Protein AF-A0AAX2KF64-F1 (afdb_monomer_lite)

Radius of gyration: 18.52 Å; chains: 1; bounding box: 39×56×34 Å

Foldseek 3Di:
DPPPPPPPPDDVVVVVVVCPVLQDPPDPDDDPDDDPQLVVQVVCVVVVRGQAPDHSRNDDPVQLVQLADPHDHPTPTPDHDHDPDDDDPVPVVCCCVVVPPDD

Secondary structure (DSSP, 8-state):
--SHHHHTTS-HHHHHHHHHHH-----SS--S---HHHHHHHHHHHTT--SBSS-GGG--HHHHHHTBTTS--SS-BSSPBP---PPPHHHHHHHTTTTT---

Organism: Escherichia coli (NCBI:txid562)

Sequence (103 aa):
MLTESVLRGFSPKCVSGLAKAQLSSVGEGDKKSWFCSEFVTDAFAKAGHPLTLAQSGWISPADLMHMRIGDVSAFKPETQLQYVGHLKPGIYIKAGRFVGLTQ

Structure (mmCIF, N/CA/C/O backbone):
data_AF-A0AAX2KF64-F1
#
_entry.id   AF-A0AAX2KF64-F1
#
loop_
_atom_site.group_PDB
_atom_site.id
_atom_site.type_symbol
_atom_site.label_atom_id
_atom_site.label_alt_id
_atom_site.label_comp_id
_atom_site.label_asym_id
_atom_site.label_entity_id
_atom_site.label_seq_id
_atom_site.pdbx_PDB_ins_code
_atom_site.Cartn_x
_atom_site.Cartn_y
_atom_site.Cartn_z
_atom_site.occupancy
_atom_site.B_iso_or_equiv
_atom_site.auth_seq_id
_atom_site.auth_comp_id
_atom_site.auth_asym_id
_atom_site.auth_atom_id
_atom_site.pdbx_PDB_model_num
ATOM 1 N N . MET A 1 1 ? 18.850 -28.003 -5.450 1.00 37.47 1 MET A N 1
ATOM 2 C CA . MET A 1 1 ? 19.014 -28.621 -6.786 1.00 37.47 1 MET A CA 1
ATOM 3 C C . MET A 1 1 ? 17.843 -28.373 -7.755 1.00 37.47 1 MET A C 1
ATOM 5 O O . MET A 1 1 ? 17.955 -28.783 -8.897 1.00 37.47 1 MET A O 1
ATOM 9 N N . LEU A 1 2 ? 16.751 -27.684 -7.366 1.00 41.62 2 LEU A N 1
ATOM 10 C CA . LEU A 1 2 ? 15.616 -27.373 -8.268 1.00 41.62 2 LEU A CA 1
ATOM 11 C C . LEU A 1 2 ? 15.577 -25.913 -8.772 1.00 41.62 2 LEU A C 1
ATOM 13 O O . LEU A 1 2 ? 14.785 -25.592 -9.650 1.00 41.62 2 LEU A O 1
ATOM 17 N N . THR A 1 3 ? 16.439 -25.029 -8.262 1.00 50.97 3 THR A N 1
ATOM 18 C CA . THR A 1 3 ? 16.490 -23.608 -8.660 1.00 50.97 3 THR A CA 1
ATOM 19 C C . THR A 1 3 ? 17.388 -23.335 -9.872 1.00 50.97 3 THR A C 1
ATOM 21 O O . THR A 1 3 ? 17.244 -22.301 -10.516 1.00 50.97 3 THR A O 1
ATOM 24 N N . GLU A 1 4 ? 18.288 -24.256 -10.234 1.00 47.50 4 GLU A N 1
ATOM 25 C CA . GLU A 1 4 ? 19.241 -24.052 -11.338 1.00 47.50 4 GLU A CA 1
ATOM 26 C C . GLU A 1 4 ? 18.711 -24.442 -12.723 1.00 47.50 4 GLU A C 1
ATOM 28 O O . GLU A 1 4 ? 19.215 -23.940 -13.728 1.00 47.50 4 GLU A O 1
ATOM 33 N N . SER A 1 5 ? 17.703 -25.313 -12.806 1.00 48.06 5 SER A N 1
ATOM 34 C CA . SER A 1 5 ? 17.227 -25.851 -14.091 1.00 48.06 5 SER A CA 1
ATOM 35 C C . SER A 1 5 ? 16.247 -24.919 -14.810 1.00 48.06 5 SER A C 1
ATOM 37 O O . SER A 1 5 ? 16.154 -24.959 -16.032 1.00 48.06 5 SER A O 1
ATOM 39 N N . VAL A 1 6 ? 15.535 -24.057 -14.075 1.00 54.22 6 VAL A N 1
ATOM 40 C CA . VAL A 1 6 ? 14.518 -23.152 -14.646 1.00 54.22 6 VAL A CA 1
ATOM 41 C C . VAL A 1 6 ? 15.148 -21.884 -15.240 1.00 54.22 6 VAL A C 1
ATOM 43 O O . VAL A 1 6 ? 14.656 -21.356 -16.234 1.00 54.22 6 VAL A O 1
ATOM 46 N N . LEU A 1 7 ? 16.274 -21.409 -14.693 1.00 53.59 7 LEU A N 1
ATOM 47 C CA . LEU A 1 7 ? 16.883 -20.139 -15.112 1.00 53.59 7 LEU A CA 1
ATOM 48 C C . LEU A 1 7 ? 17.782 -20.230 -16.359 1.00 53.59 7 LEU A C 1
ATOM 50 O O . LEU A 1 7 ? 18.047 -19.205 -16.980 1.00 53.59 7 LEU A O 1
ATOM 54 N N . ARG A 1 8 ? 18.259 -21.421 -16.750 1.00 55.88 8 ARG A N 1
ATOM 55 C CA . ARG A 1 8 ? 19.239 -21.583 -17.849 1.00 55.88 8 ARG A CA 1
ATOM 56 C C . ARG A 1 8 ? 18.658 -21.399 -19.260 1.00 55.88 8 ARG A C 1
ATOM 58 O O . ARG A 1 8 ? 19.427 -21.258 -20.204 1.00 55.88 8 ARG A O 1
ATOM 65 N N . GLY A 1 9 ? 17.330 -21.390 -19.411 1.00 57.75 9 GLY A N 1
ATOM 66 C CA . GLY A 1 9 ? 16.645 -21.208 -20.700 1.00 57.75 9 GLY A CA 1
ATOM 67 C C . GLY A 1 9 ? 16.199 -19.773 -21.004 1.00 57.75 9 GLY A C 1
ATOM 68 O O . GLY A 1 9 ? 15.785 -19.488 -22.125 1.00 57.75 9 GLY A O 1
ATOM 69 N N . PHE A 1 10 ? 16.275 -18.860 -20.031 1.00 62.09 10 PHE A N 1
ATOM 70 C CA . PHE A 1 10 ? 15.844 -17.475 -20.213 1.00 62.09 10 PHE A CA 1
ATOM 71 C C . PHE A 1 10 ? 17.036 -16.558 -20.475 1.00 62.09 10 PHE A C 1
ATOM 73 O O . PHE A 1 10 ? 18.042 -16.599 -19.771 1.00 62.09 10 PHE A O 1
ATOM 80 N N . SER A 1 11 ? 16.905 -15.685 -21.480 1.00 75.25 11 SER A N 1
ATOM 81 C CA . SER A 1 11 ? 17.911 -14.657 -21.751 1.00 75.25 11 SER A CA 1
ATOM 82 C C . SER A 1 11 ? 18.163 -13.837 -20.479 1.00 75.25 11 SER A C 1
ATOM 84 O O . SER A 1 11 ? 17.196 -13.385 -19.855 1.00 75.25 11 SER A O 1
ATOM 86 N N . PRO A 1 12 ? 19.426 -13.569 -20.100 1.00 70.62 12 PRO A N 1
ATOM 87 C CA . PRO A 1 12 ? 19.741 -12.775 -18.912 1.00 70.62 12 PRO A CA 1
ATOM 88 C C . PRO A 1 12 ? 19.100 -11.378 -18.952 1.00 70.62 12 PRO A C 1
ATOM 90 O O . PRO A 1 12 ? 18.820 -10.797 -17.907 1.00 70.62 12 PRO A O 1
ATOM 93 N N . LYS A 1 13 ? 18.771 -10.862 -20.148 1.00 65.81 13 LYS A N 1
ATOM 94 C CA . LYS A 1 13 ? 17.992 -9.626 -20.321 1.00 65.81 13 LYS A CA 1
ATOM 95 C C . LYS A 1 13 ? 16.537 -9.759 -19.852 1.00 65.81 13 LYS A C 1
ATOM 97 O O . LYS A 1 13 ? 16.014 -8.821 -19.264 1.00 65.81 13 LYS A O 1
ATOM 102 N N . CYS A 1 14 ? 15.893 -10.905 -20.071 1.00 73.62 14 CYS A N 1
ATOM 103 C CA . CYS A 1 14 ? 14.529 -11.178 -19.607 1.00 73.62 14 CYS A CA 1
ATOM 104 C C . CYS A 1 14 ? 14.490 -11.366 -18.090 1.00 73.62 14 CYS A C 1
ATOM 106 O O . CYS A 1 14 ? 13.620 -10.806 -17.433 1.00 73.62 14 CYS A O 1
ATOM 108 N N . VAL A 1 15 ? 15.465 -12.091 -17.532 1.00 74.81 15 VAL A N 1
ATOM 109 C CA . VAL A 1 15 ? 15.589 -12.266 -16.077 1.00 74.81 15 VAL A CA 1
ATOM 110 C C . VAL A 1 15 ? 15.874 -10.924 -15.403 1.00 74.81 15 VAL A C 1
ATOM 112 O O . VAL A 1 15 ? 15.227 -10.585 -14.420 1.00 74.81 15 VAL A O 1
ATOM 115 N N . SER A 1 16 ? 16.773 -10.112 -15.967 1.00 66.25 16 SER A N 1
ATOM 116 C CA . SER A 1 16 ? 17.053 -8.761 -15.468 1.00 66.25 16 SER A CA 1
ATOM 117 C C . SER A 1 16 ? 15.854 -7.818 -15.620 1.00 66.25 16 SER A C 1
ATOM 119 O O . SER A 1 16 ? 15.588 -7.028 -14.719 1.00 66.25 16 SER A O 1
ATOM 121 N N . GLY A 1 17 ? 15.104 -7.916 -16.722 1.00 66.19 17 GLY A N 1
ATOM 122 C CA . GLY A 1 17 ? 13.879 -7.146 -16.944 1.00 66.19 17 GLY A CA 1
ATOM 123 C C . GLY A 1 17 ? 12.772 -7.502 -15.952 1.00 66.19 17 GLY A C 1
ATOM 124 O O . GLY A 1 17 ? 12.188 -6.607 -15.349 1.00 66.19 17 GLY A O 1
ATOM 125 N N . LEU A 1 18 ? 12.540 -8.797 -15.720 1.00 70.69 18 LEU A N 1
ATOM 126 C CA . LEU A 1 18 ? 11.593 -9.281 -14.716 1.00 70.69 18 LEU A CA 1
ATOM 127 C C . LEU A 1 18 ? 12.032 -8.868 -13.309 1.00 70.69 18 LEU A C 1
ATOM 129 O O . LEU A 1 18 ? 11.232 -8.326 -12.557 1.00 70.69 18 LEU A O 1
ATOM 133 N N . ALA A 1 19 ? 13.312 -9.043 -12.978 1.00 64.06 19 ALA A N 1
ATOM 134 C CA . ALA A 1 19 ? 13.866 -8.622 -11.699 1.00 64.06 19 ALA A CA 1
ATOM 135 C C . ALA A 1 19 ? 13.694 -7.112 -11.484 1.00 64.06 19 ALA A C 1
AT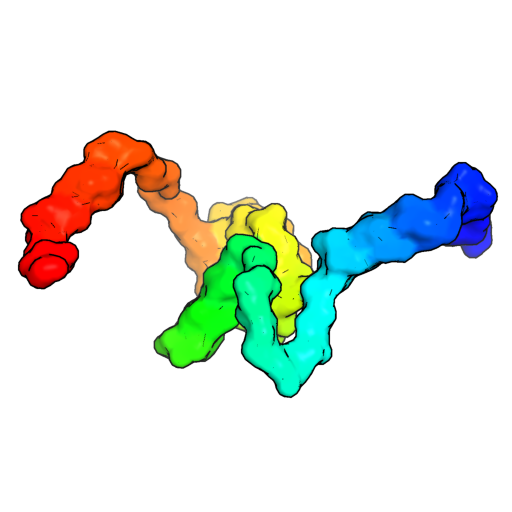OM 137 O O . ALA A 1 19 ? 13.228 -6.715 -10.429 1.00 64.06 19 ALA A O 1
ATOM 138 N N . LYS A 1 20 ? 13.968 -6.266 -12.485 1.00 64.31 20 LYS A N 1
ATOM 139 C CA . LYS A 1 20 ? 13.730 -4.812 -12.400 1.00 64.31 20 LYS A CA 1
ATOM 140 C C . LYS A 1 20 ? 12.255 -4.436 -12.266 1.00 64.31 20 LYS A C 1
ATOM 142 O O . LYS A 1 20 ? 11.956 -3.419 -11.656 1.00 64.31 20 LYS A O 1
ATOM 147 N N . ALA A 1 21 ? 11.345 -5.216 -12.844 1.00 62.62 21 ALA A N 1
ATOM 148 C CA . ALA A 1 21 ? 9.911 -4.989 -12.696 1.00 62.62 21 ALA A CA 1
ATOM 149 C C . ALA A 1 21 ? 9.381 -5.448 -11.327 1.00 62.62 21 ALA A C 1
ATOM 151 O O . ALA A 1 21 ? 8.364 -4.943 -10.871 1.00 62.62 21 ALA A O 1
ATOM 152 N N . GLN A 1 22 ? 10.039 -6.420 -10.691 1.00 59.81 22 GLN A N 1
ATOM 153 C CA . GLN A 1 22 ? 9.646 -6.963 -9.386 1.00 59.81 22 GLN A CA 1
ATOM 154 C C . GLN A 1 22 ? 10.345 -6.258 -8.215 1.00 59.81 22 GLN A C 1
ATOM 156 O O . GLN A 1 22 ? 9.766 -6.123 -7.145 1.00 59.81 22 GLN A O 1
ATOM 161 N N . LEU A 1 23 ? 11.579 -5.792 -8.408 1.00 61.62 23 LEU A N 1
ATOM 162 C CA . LEU A 1 23 ? 12.368 -5.076 -7.411 1.00 61.62 23 LEU A CA 1
ATOM 163 C C . LEU A 1 23 ? 12.187 -3.573 -7.626 1.00 61.62 23 LEU A C 1
ATOM 165 O O . LEU A 1 23 ? 12.898 -2.960 -8.425 1.00 61.62 23 LEU A O 1
ATOM 169 N N . SER A 1 24 ? 11.264 -2.959 -6.884 1.00 56.56 24 SER A N 1
ATOM 170 C CA . SER A 1 24 ? 11.304 -1.509 -6.680 1.00 56.56 24 SER A CA 1
ATOM 171 C C . SER A 1 24 ? 12.678 -1.165 -6.100 1.00 56.56 24 SER A C 1
ATOM 173 O O . SER A 1 24 ? 13.054 -1.701 -5.054 1.00 56.56 24 SER A O 1
ATOM 175 N N . SER A 1 25 ? 13.466 -0.309 -6.757 1.00 55.81 25 SER A N 1
ATOM 176 C CA . SER A 1 25 ? 14.745 0.101 -6.180 1.00 55.81 25 SER A CA 1
ATOM 177 C C . SER A 1 25 ? 14.469 0.863 -4.885 1.00 55.81 25 SER A C 1
ATOM 179 O O . SER A 1 25 ? 13.865 1.940 -4.904 1.00 55.81 25 SER A O 1
ATOM 181 N N . VAL A 1 26 ? 14.906 0.308 -3.758 1.00 52.78 26 VAL A N 1
ATOM 182 C CA . VAL A 1 26 ? 14.979 0.995 -2.464 1.00 52.78 26 VAL A CA 1
ATOM 183 C C . VAL A 1 26 ? 16.169 1.957 -2.537 1.00 52.78 26 VAL A C 1
ATOM 185 O O . VAL A 1 26 ? 17.243 1.689 -2.019 1.00 52.78 26 VAL A O 1
ATOM 188 N N . GLY A 1 27 ? 16.025 3.011 -3.340 1.00 50.22 27 GLY A N 1
ATOM 189 C CA . GLY A 1 27 ? 17.020 4.063 -3.504 1.00 50.22 27 GLY A CA 1
ATOM 190 C C . GLY A 1 27 ? 16.572 5.319 -2.770 1.00 50.22 27 GLY A C 1
ATOM 191 O O . GLY A 1 27 ? 15.454 5.780 -2.990 1.00 50.22 27 GLY A O 1
ATOM 192 N N . GLU A 1 28 ? 17.464 5.839 -1.931 1.00 49.53 28 GLU A N 1
ATOM 193 C CA . GLU A 1 28 ? 17.430 7.101 -1.177 1.00 49.53 28 GLU A CA 1
ATOM 194 C C . GLU A 1 28 ? 17.438 8.333 -2.115 1.00 49.53 28 GLU A C 1
ATOM 196 O O . GLU A 1 28 ? 18.338 9.168 -2.094 1.00 49.53 28 GLU A O 1
ATOM 201 N N . GLY A 1 29 ? 16.486 8.409 -3.039 1.00 57.44 29 GLY A N 1
ATOM 202 C CA . GLY A 1 29 ? 16.326 9.523 -3.970 1.00 57.44 29 GLY A CA 1
ATOM 203 C C . GLY A 1 29 ? 14.872 9.650 -4.398 1.00 57.44 29 GLY A C 1
ATOM 204 O O . GLY A 1 29 ? 14.100 8.707 -4.223 1.00 57.44 29 GLY A O 1
ATOM 205 N N . ASP A 1 30 ? 14.497 10.808 -4.951 1.00 56.81 30 ASP A N 1
ATOM 206 C CA . ASP A 1 30 ? 13.129 11.113 -5.385 1.00 56.81 30 ASP A CA 1
ATOM 207 C C . ASP A 1 30 ? 12.620 10.072 -6.391 1.00 56.81 30 ASP A C 1
ATOM 209 O O . ASP A 1 30 ? 12.804 10.182 -7.610 1.00 56.81 30 ASP A O 1
ATOM 213 N N . LYS A 1 31 ? 11.974 9.024 -5.873 1.00 63.16 31 LYS A N 1
ATOM 214 C CA . LYS A 1 31 ? 11.338 7.985 -6.672 1.00 63.16 31 LYS A CA 1
ATOM 215 C C . LYS A 1 31 ? 10.209 8.639 -7.462 1.00 63.16 31 LYS A C 1
ATOM 217 O O . LYS A 1 31 ? 9.172 8.997 -6.907 1.00 63.16 31 LYS A O 1
ATOM 222 N N . LYS A 1 32 ? 10.407 8.792 -8.773 1.00 63.69 32 LYS A N 1
ATOM 223 C CA . LYS A 1 32 ? 9.407 9.373 -9.691 1.00 63.69 32 LYS A CA 1
ATOM 224 C C . LYS A 1 32 ? 8.319 8.381 -10.113 1.00 63.69 32 LYS A C 1
ATOM 226 O O . LYS A 1 32 ? 7.336 8.783 -10.725 1.00 63.69 32 LYS A O 1
ATOM 231 N N . SER A 1 33 ? 8.492 7.096 -9.810 1.00 66.69 33 SER A N 1
ATOM 232 C CA . SER A 1 33 ? 7.561 6.022 -10.161 1.00 66.69 33 SER A CA 1
ATOM 233 C C . SER A 1 33 ? 7.410 5.058 -8.994 1.00 66.69 33 SER A C 1
ATOM 235 O O . SER A 1 33 ? 8.412 4.571 -8.473 1.00 66.69 33 SER A O 1
ATOM 237 N N . TRP A 1 34 ? 6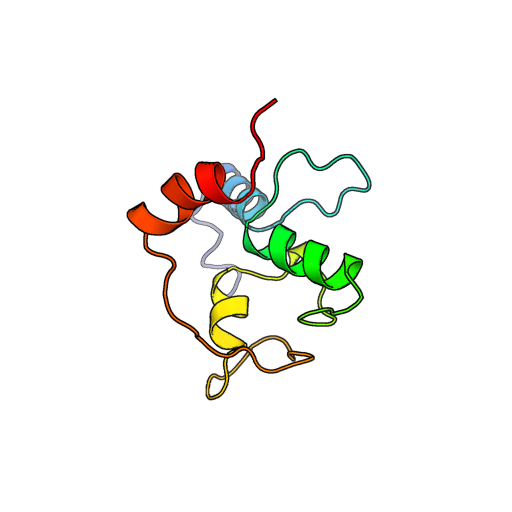.165 4.774 -8.628 1.00 68.38 34 TRP A N 1
ATOM 238 C CA . TRP A 1 34 ? 5.804 3.892 -7.525 1.00 68.38 34 TRP A CA 1
ATOM 239 C C . TRP A 1 34 ? 4.858 2.818 -8.038 1.00 68.38 34 TRP A C 1
ATOM 241 O O . TRP A 1 34 ? 3.983 3.101 -8.862 1.00 68.38 34 TRP A O 1
ATOM 251 N N . PHE A 1 35 ? 4.984 1.601 -7.515 1.00 82.12 35 PHE A N 1
ATOM 252 C CA . PHE A 1 35 ? 3.884 0.651 -7.617 1.00 82.12 35 PHE A CA 1
ATOM 253 C C . PHE A 1 35 ? 2.729 1.125 -6.738 1.00 82.12 35 PHE A C 1
ATOM 255 O O . PHE A 1 35 ? 2.943 1.691 -5.666 1.00 82.12 35 PHE A O 1
ATOM 262 N N . CYS A 1 36 ? 1.489 0.887 -7.173 1.00 82.88 36 CYS A N 1
ATOM 263 C CA . CYS A 1 36 ? 0.310 1.323 -6.423 1.00 82.88 36 CYS A CA 1
ATOM 264 C C . CYS A 1 36 ? 0.320 0.792 -4.981 1.00 82.88 36 CYS A C 1
ATOM 266 O O . CYS A 1 36 ? -0.059 1.511 -4.063 1.00 82.88 36 CYS A O 1
ATOM 268 N N . SER A 1 37 ? 0.787 -0.443 -4.780 1.00 87.56 37 SER A N 1
ATOM 269 C CA . SER A 1 37 ? 0.897 -1.066 -3.460 1.00 87.56 37 SER A CA 1
ATOM 270 C C . SER A 1 37 ? 1.970 -0.426 -2.575 1.00 87.56 37 SER A C 1
ATOM 272 O O . SER A 1 37 ? 1.706 -0.173 -1.399 1.00 87.56 37 SER A O 1
ATOM 274 N N . GLU A 1 38 ? 3.140 -0.106 -3.136 1.00 88.19 38 GLU A N 1
ATOM 275 C CA . GLU A 1 38 ? 4.220 0.604 -2.437 1.00 88.19 38 GLU A CA 1
ATOM 276 C C . GLU A 1 38 ? 3.744 1.995 -2.001 1.00 88.19 38 GLU A C 1
ATOM 278 O O . GLU A 1 38 ? 3.874 2.356 -0.834 1.00 88.19 38 GLU A O 1
ATOM 283 N N . PHE A 1 39 ? 3.116 2.737 -2.921 1.00 87.69 39 PHE A N 1
ATOM 284 C CA . PHE A 1 39 ? 2.587 4.073 -2.654 1.00 87.69 39 PHE A CA 1
ATOM 285 C C . PHE A 1 39 ? 1.549 4.069 -1.529 1.00 87.69 39 PHE A C 1
ATOM 287 O O . PHE A 1 39 ? 1.648 4.864 -0.598 1.00 87.69 39 PHE A O 1
ATOM 294 N N . VAL A 1 40 ? 0.565 3.165 -1.590 1.00 89.75 40 VAL A N 1
ATOM 295 C CA . VAL A 1 40 ? -0.478 3.067 -0.559 1.00 89.75 40 VAL A CA 1
ATOM 296 C C . VAL A 1 40 ? 0.141 2.723 0.796 1.00 89.75 40 VAL A C 1
ATOM 298 O O . VAL A 1 40 ? -0.147 3.392 1.783 1.00 89.75 40 VAL A O 1
ATOM 301 N N . THR A 1 41 ? 1.027 1.729 0.852 1.00 90.25 41 THR A N 1
ATOM 302 C CA . THR A 1 41 ? 1.639 1.299 2.119 1.00 90.25 41 THR A CA 1
ATOM 303 C C . THR A 1 41 ? 2.491 2.411 2.743 1.00 90.25 41 THR A C 1
ATOM 305 O O . THR A 1 41 ? 2.382 2.664 3.942 1.00 90.25 41 THR A O 1
ATOM 308 N N . ASP A 1 42 ? 3.285 3.124 1.935 1.00 89.50 42 ASP A N 1
ATOM 309 C CA . ASP A 1 42 ? 4.125 4.238 2.398 1.00 89.50 42 ASP A CA 1
ATOM 310 C C . ASP A 1 42 ? 3.295 5.452 2.852 1.00 89.50 42 ASP A C 1
ATOM 312 O O . ASP A 1 42 ? 3.594 6.070 3.874 1.00 89.50 42 ASP A O 1
ATOM 316 N N . ALA A 1 43 ? 2.206 5.771 2.144 1.00 90.06 43 ALA A N 1
ATOM 317 C CA . ALA A 1 43 ? 1.305 6.859 2.520 1.00 90.06 43 ALA A CA 1
ATOM 318 C C . ALA A 1 43 ? 0.633 6.612 3.882 1.00 90.06 43 ALA A C 1
ATOM 320 O O . ALA A 1 43 ? 0.587 7.513 4.719 1.00 90.06 43 ALA A O 1
ATOM 321 N N . PHE A 1 44 ? 0.156 5.389 4.129 1.00 91.56 44 PHE A N 1
ATOM 322 C CA . PHE A 1 44 ? -0.436 5.007 5.416 1.00 91.56 44 PHE A CA 1
ATOM 323 C C . PHE A 1 44 ? 0.595 5.014 6.553 1.00 91.56 44 PHE A C 1
ATOM 325 O O . PHE A 1 44 ? 0.297 5.492 7.650 1.00 91.56 44 PHE A O 1
ATOM 332 N N . ALA A 1 45 ? 1.827 4.569 6.285 1.00 90.94 45 ALA A N 1
ATOM 333 C CA . ALA A 1 45 ? 2.922 4.672 7.246 1.00 90.94 45 ALA A CA 1
ATOM 334 C C . ALA A 1 45 ? 3.228 6.138 7.609 1.00 90.94 45 ALA A C 1
ATOM 336 O O . ALA A 1 45 ? 3.311 6.472 8.790 1.00 90.94 45 ALA A O 1
ATOM 337 N N . LYS A 1 46 ? 3.303 7.038 6.616 1.00 90.12 46 LYS A N 1
ATOM 338 C CA . LYS A 1 46 ? 3.492 8.486 6.837 1.00 90.12 46 LY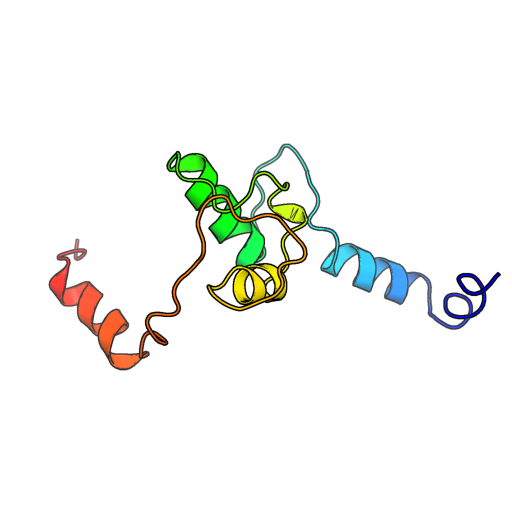S A CA 1
ATOM 339 C C . LYS A 1 46 ? 2.330 9.148 7.577 1.00 90.12 46 LYS A C 1
ATOM 341 O O . LYS A 1 46 ? 2.557 10.091 8.326 1.00 90.12 46 LYS A O 1
ATOM 346 N N . ALA A 1 47 ? 1.106 8.654 7.402 1.00 91.56 47 ALA A N 1
ATOM 347 C CA . ALA A 1 47 ? -0.069 9.123 8.135 1.00 91.56 47 ALA A CA 1
ATOM 348 C C . ALA A 1 47 ? -0.112 8.652 9.605 1.00 91.56 47 ALA A C 1
ATOM 350 O O . ALA A 1 47 ? -1.045 9.003 10.322 1.00 91.56 47 ALA A O 1
ATOM 351 N N . GLY A 1 48 ? 0.866 7.857 10.063 1.00 91.88 48 GLY A N 1
ATOM 352 C CA . GLY A 1 48 ? 0.918 7.321 11.428 1.00 91.88 48 GLY A CA 1
ATOM 353 C C . GLY A 1 48 ? 0.028 6.096 11.661 1.00 91.88 48 GLY A C 1
ATOM 354 O O . GLY A 1 48 ? -0.093 5.629 12.791 1.00 91.88 48 GLY A O 1
ATOM 355 N N . HIS A 1 49 ? -0.570 5.551 10.601 1.00 92.25 49 HIS A N 1
ATOM 356 C CA . HIS A 1 49 ? -1.443 4.380 10.647 1.00 92.25 49 HIS A CA 1
ATOM 357 C C . HIS A 1 49 ? -0.948 3.322 9.649 1.00 92.25 49 HIS A C 1
ATOM 359 O O . HIS A 1 49 ? -1.597 3.095 8.626 1.00 92.25 49 HIS A O 1
ATOM 365 N N . PRO A 1 50 ? 0.227 2.706 9.885 1.00 92.31 50 PRO A N 1
ATOM 366 C CA . PRO A 1 50 ? 0.806 1.749 8.948 1.00 92.31 50 PRO A CA 1
ATOM 367 C C . PRO A 1 50 ? -0.110 0.534 8.757 1.00 92.31 50 PRO A C 1
ATOM 369 O O . PRO A 1 50 ? -0.652 -0.001 9.718 1.00 92.31 50 PRO A O 1
ATOM 372 N N . LEU A 1 51 ? -0.253 0.070 7.511 1.00 91.06 51 LEU A N 1
ATOM 373 C CA . LEU A 1 51 ? -1.021 -1.146 7.201 1.00 91.06 51 LEU A CA 1
ATOM 374 C C . LEU A 1 51 ? -0.288 -2.416 7.654 1.00 91.06 51 LEU A C 1
ATOM 376 O O . LEU A 1 51 ? -0.908 -3.391 8.068 1.00 91.06 51 LEU A O 1
ATOM 380 N N . THR A 1 52 ? 1.041 -2.396 7.571 1.00 91.25 52 THR A N 1
ATOM 381 C CA . THR A 1 52 ? 1.952 -3.467 7.977 1.00 91.25 52 THR A CA 1
ATOM 382 C C . THR A 1 52 ? 3.316 -2.863 8.323 1.00 91.25 52 THR A C 1
ATOM 384 O O . THR A 1 52 ? 3.638 -1.764 7.871 1.00 91.25 52 THR A O 1
ATOM 387 N N . LEU A 1 53 ? 4.126 -3.577 9.109 1.00 90.19 53 LEU A N 1
ATOM 388 C CA . LEU A 1 53 ? 5.510 -3.194 9.429 1.00 90.19 53 LEU A CA 1
ATOM 389 C C . LEU A 1 53 ? 6.519 -3.615 8.351 1.00 90.19 53 LEU A C 1
ATOM 391 O O . LEU A 1 53 ? 7.707 -3.310 8.454 1.00 90.19 53 LEU A O 1
ATOM 395 N N . ALA A 1 54 ? 6.071 -4.351 7.335 1.00 87.38 54 ALA A N 1
ATOM 396 C CA . ALA A 1 54 ? 6.914 -4.714 6.210 1.00 87.38 54 ALA A CA 1
ATOM 397 C C . ALA A 1 54 ? 7.267 -3.485 5.356 1.00 87.38 54 ALA A C 1
ATOM 399 O O . ALA A 1 54 ? 6.496 -2.535 5.227 1.00 87.38 54 ALA A O 1
ATOM 400 N N . GLN A 1 55 ? 8.457 -3.516 4.755 1.00 85.31 55 GLN A N 1
ATOM 401 C CA . GLN A 1 55 ? 8.923 -2.451 3.872 1.00 85.31 55 GLN A CA 1
ATOM 402 C C . GLN A 1 55 ? 8.007 -2.335 2.645 1.00 85.31 55 GLN A C 1
ATOM 404 O O . GLN A 1 55 ? 7.728 -3.333 1.981 1.00 85.31 55 GLN A O 1
ATOM 409 N N . SER A 1 56 ? 7.590 -1.112 2.309 1.00 84.12 56 SER A N 1
ATOM 410 C CA . SER A 1 56 ? 6.624 -0.828 1.236 1.00 84.12 56 SER A CA 1
ATOM 411 C C . SER A 1 56 ? 7.022 -1.413 -0.124 1.00 84.12 56 SER A C 1
ATOM 413 O O . SER A 1 56 ? 6.158 -1.893 -0.854 1.00 84.12 56 SER A O 1
ATOM 415 N N . GLY A 1 57 ? 8.321 -1.452 -0.439 1.00 83.31 57 GLY A N 1
ATOM 416 C CA . GLY A 1 57 ? 8.842 -2.026 -1.687 1.00 83.31 57 GLY A CA 1
ATOM 417 C C . GLY A 1 57 ? 8.688 -3.548 -1.823 1.00 83.31 57 GLY A C 1
ATOM 418 O O . GLY A 1 57 ? 8.876 -4.087 -2.909 1.00 83.31 57 GLY A O 1
ATOM 419 N N . TRP A 1 58 ? 8.336 -4.248 -0.743 1.00 83.94 58 TRP A N 1
ATOM 420 C CA . TRP A 1 58 ? 8.090 -5.695 -0.742 1.00 83.94 58 TRP A CA 1
ATOM 421 C C . TRP A 1 58 ? 6.604 -6.051 -0.801 1.00 83.94 58 TRP A C 1
ATOM 423 O O . TRP A 1 58 ? 6.266 -7.227 -0.903 1.00 83.94 58 TRP A O 1
ATOM 433 N N . ILE A 1 59 ? 5.718 -5.054 -0.736 1.00 86.94 59 ILE A N 1
ATOM 434 C CA . ILE A 1 59 ? 4.275 -5.272 -0.747 1.00 86.94 59 ILE A CA 1
ATOM 435 C C . ILE A 1 59 ? 3.781 -5.278 -2.185 1.00 86.94 59 ILE A C 1
ATOM 437 O O . ILE A 1 59 ? 3.773 -4.250 -2.870 1.00 86.94 59 ILE A O 1
ATOM 441 N N . SER A 1 60 ? 3.315 -6.436 -2.644 1.00 87.06 60 SER A N 1
ATOM 442 C CA . SER A 1 60 ? 2.630 -6.549 -3.924 1.00 87.06 60 SER A CA 1
ATOM 443 C C . SER A 1 60 ? 1.158 -6.119 -3.801 1.00 87.06 60 SER A C 1
ATOM 445 O O . SER A 1 60 ? 0.579 -6.132 -2.710 1.00 87.06 60 SER A O 1
ATOM 447 N N . PRO A 1 61 ? 0.484 -5.772 -4.912 1.00 85.94 61 PRO A N 1
ATOM 448 C CA . PRO A 1 61 ? -0.952 -5.490 -4.887 1.00 85.94 61 PRO A CA 1
ATOM 449 C C . PRO A 1 61 ? -1.798 -6.661 -4.368 1.00 85.94 61 PRO A C 1
ATOM 451 O O . PRO A 1 61 ? -2.841 -6.435 -3.759 1.00 85.94 61 PRO A O 1
ATOM 454 N N . ALA A 1 62 ? -1.353 -7.905 -4.579 1.00 88.19 62 ALA A N 1
ATOM 455 C CA . ALA A 1 62 ? -2.039 -9.091 -4.076 1.00 88.19 62 ALA A CA 1
ATOM 456 C C . ALA A 1 62 ? -1.930 -9.212 -2.549 1.00 88.19 62 ALA A C 1
ATOM 458 O O . ALA A 1 62 ? -2.883 -9.641 -1.905 1.00 88.19 62 ALA A O 1
ATOM 459 N N . ASP A 1 63 ? -0.819 -8.780 -1.951 1.00 89.94 63 ASP A N 1
ATOM 460 C CA . ASP A 1 63 ? -0.643 -8.828 -0.496 1.00 89.94 63 ASP A CA 1
ATOM 461 C C . ASP A 1 63 ? -1.649 -7.927 0.223 1.00 89.94 63 ASP A C 1
ATOM 463 O O . ASP A 1 63 ? -2.245 -8.343 1.213 1.00 89.94 63 ASP A O 1
ATOM 467 N N . LEU A 1 64 ? -1.918 -6.731 -0.315 1.00 88.62 64 LEU A N 1
ATOM 468 C CA . LEU A 1 64 ? -2.962 -5.835 0.207 1.00 88.62 64 LEU A CA 1
ATOM 469 C C . LEU A 1 64 ? -4.356 -6.464 0.134 1.00 88.62 64 LEU A C 1
ATOM 471 O O . LEU A 1 64 ? -5.185 -6.242 1.015 1.00 88.62 64 LEU A O 1
ATOM 475 N N . MET A 1 65 ? -4.622 -7.258 -0.903 1.00 88.44 65 MET A N 1
ATOM 476 C CA . MET A 1 65 ? -5.895 -7.962 -1.042 1.00 88.44 65 MET A CA 1
ATOM 477 C C . MET A 1 65 ? -6.039 -9.071 0.000 1.00 88.44 65 MET A C 1
ATOM 479 O O . MET A 1 65 ? -7.124 -9.222 0.541 1.00 88.44 65 MET A O 1
ATOM 483 N N . HIS A 1 66 ? -4.957 -9.779 0.329 1.00 90.94 66 HIS A N 1
ATOM 484 C CA . HIS A 1 66 ? -4.971 -10.851 1.327 1.00 90.94 66 HIS A CA 1
ATOM 485 C C . HIS A 1 66 ? -4.867 -10.363 2.783 1.00 90.94 66 HIS A C 1
ATOM 487 O O . HIS A 1 66 ? -4.997 -11.164 3.699 1.00 90.94 66 HIS A O 1
ATOM 493 N N . MET A 1 67 ? -4.654 -9.065 3.032 1.00 91.56 67 MET A N 1
ATOM 494 C CA . MET A 1 67 ? -4.716 -8.466 4.380 1.00 91.56 67 MET A CA 1
ATOM 495 C C . MET A 1 67 ? -6.157 -8.240 4.883 1.00 91.56 67 MET A C 1
ATOM 497 O O . MET A 1 67 ? -6.370 -7.632 5.939 1.00 91.56 67 MET A O 1
ATOM 501 N N . ARG A 1 68 ? -7.162 -8.672 4.117 1.00 91.56 68 ARG A N 1
ATOM 502 C CA . ARG A 1 68 ? -8.570 -8.502 4.470 1.00 91.56 68 ARG A CA 1
ATOM 503 C C . ARG A 1 68 ? -8.999 -9.439 5.591 1.00 91.56 68 ARG A C 1
ATOM 505 O O . ARG A 1 68 ? -8.421 -10.500 5.808 1.00 91.56 68 ARG A O 1
ATOM 512 N N . ILE A 1 69 ? -10.066 -9.046 6.281 1.00 89.50 69 ILE A N 1
ATOM 513 C CA . ILE A 1 69 ? -10.735 -9.893 7.270 1.00 89.50 69 ILE A CA 1
ATOM 514 C C . ILE A 1 69 ? -11.146 -11.212 6.599 1.00 89.50 69 ILE A C 1
ATOM 516 O O . ILE A 1 69 ? -11.924 -11.206 5.645 1.00 89.50 69 ILE A O 1
ATOM 520 N N . GLY A 1 70 ? -10.649 -12.329 7.130 1.00 87.19 70 GLY A N 1
ATOM 521 C CA . GLY A 1 70 ? -10.966 -13.681 6.658 1.00 87.19 70 GLY A CA 1
ATOM 522 C C . GLY A 1 70 ? -9.991 -14.266 5.631 1.00 87.19 70 GLY A C 1
ATOM 523 O O . GLY A 1 70 ?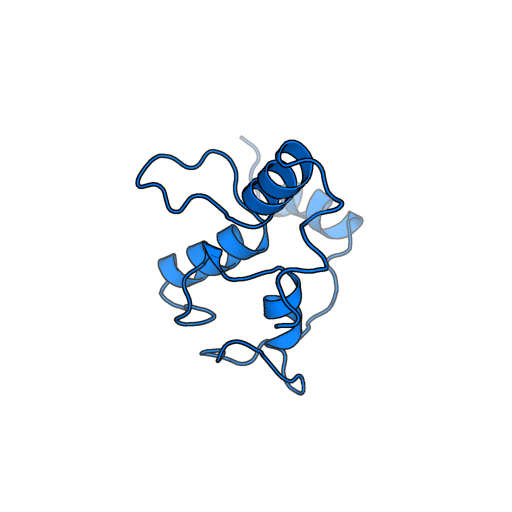 -10.080 -15.462 5.364 1.00 87.19 70 GLY A O 1
ATOM 524 N N . ASP A 1 71 ? -9.048 -13.477 5.111 1.00 88.94 71 ASP A N 1
ATOM 525 C CA . ASP A 1 71 ? -8.009 -13.961 4.199 1.00 88.94 71 ASP A CA 1
ATOM 526 C C . ASP A 1 71 ? -6.726 -14.366 4.952 1.00 88.94 71 ASP A C 1
ATOM 528 O O . ASP A 1 71 ? -6.488 -13.973 6.098 1.00 88.94 71 ASP A O 1
ATOM 532 N N . VAL A 1 72 ? -5.886 -15.182 4.303 1.00 88.50 72 VAL A N 1
ATOM 533 C CA . VAL A 1 72 ? -4.571 -15.583 4.828 1.00 88.50 72 VAL A CA 1
ATOM 534 C C . VAL A 1 72 ? -3.503 -14.671 4.237 1.00 88.50 72 VAL A C 1
ATOM 536 O O . VAL A 1 72 ? -3.151 -14.789 3.063 1.00 88.50 72 VAL A O 1
ATOM 539 N N . SER A 1 73 ? -2.973 -13.767 5.056 1.00 88.50 73 SER A N 1
ATOM 540 C CA . SER A 1 73 ? -1.979 -12.792 4.621 1.00 88.50 73 SER A CA 1
ATOM 541 C C . SER A 1 73 ? -0.549 -13.338 4.712 1.00 88.50 73 SER A C 1
ATOM 543 O O . SER A 1 73 ? -0.166 -13.984 5.687 1.00 88.50 73 SER A O 1
ATOM 545 N N . ALA A 1 74 ? 0.275 -13.033 3.705 1.00 88.38 74 ALA A N 1
ATOM 546 C CA . ALA A 1 74 ? 1.714 -13.315 3.746 1.00 88.38 74 ALA A CA 1
ATOM 547 C C . ALA A 1 74 ? 2.460 -12.378 4.716 1.00 88.38 74 ALA A C 1
ATOM 549 O O . ALA A 1 74 ? 3.455 -12.762 5.329 1.00 88.38 74 ALA A O 1
ATOM 550 N N . PHE A 1 75 ? 1.951 -11.155 4.879 1.00 88.75 75 PHE A N 1
ATOM 551 C CA . PHE A 1 75 ? 2.462 -10.149 5.806 1.00 88.75 75 PHE A CA 1
ATOM 552 C C . PHE A 1 75 ? 1.461 -9.915 6.928 1.00 88.75 75 PHE A C 1
ATOM 554 O O . PHE A 1 75 ? 0.254 -9.904 6.689 1.00 88.75 75 PHE A O 1
ATOM 561 N N . LYS A 1 76 ? 1.945 -9.700 8.153 1.00 89.81 76 LYS A N 1
ATOM 562 C CA . LYS A 1 76 ? 1.077 -9.387 9.290 1.00 89.81 76 LYS A CA 1
ATOM 563 C C 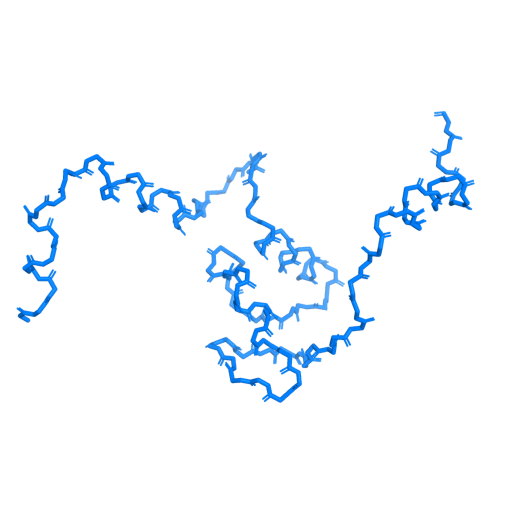. LYS A 1 76 ? 0.480 -7.979 9.110 1.00 89.81 76 LYS A C 1
ATOM 565 O O . LYS A 1 76 ? 1.259 -7.023 9.035 1.00 89.81 76 LYS A O 1
ATOM 570 N N . PRO A 1 77 ? -0.855 -7.832 9.048 1.00 90.44 77 PRO A N 1
ATOM 571 C CA . PRO A 1 77 ? -1.488 -6.524 9.055 1.00 90.44 77 PRO A CA 1
ATOM 572 C C . PRO A 1 77 ? -1.542 -5.975 10.487 1.00 90.44 77 PRO A C 1
ATOM 574 O O . PRO A 1 77 ? -1.820 -6.717 11.431 1.00 90.44 77 PRO A O 1
ATOM 577 N N . GLU A 1 78 ? -1.310 -4.673 10.649 1.00 91.81 78 GLU A N 1
ATOM 578 C CA . GLU A 1 78 ? -1.507 -3.980 11.934 1.00 91.81 78 GLU A CA 1
ATOM 579 C C . GLU A 1 78 ? -3.001 -3.818 12.247 1.00 91.81 78 GLU A C 1
ATOM 581 O O . GLU A 1 78 ? -3.429 -3.866 13.397 1.00 91.81 78 GLU A O 1
ATOM 586 N N . THR A 1 79 ? -3.827 -3.662 11.210 1.00 86.56 79 THR A N 1
ATOM 587 C CA . THR A 1 79 ? -5.290 -3.646 11.304 1.00 86.56 79 THR A CA 1
ATOM 588 C C . THR A 1 79 ? -5.869 -4.420 10.127 1.00 86.56 79 THR A C 1
ATOM 590 O O . THR A 1 79 ? -5.449 -4.220 8.988 1.00 86.56 79 THR A O 1
ATOM 593 N N . GLN A 1 80 ? -6.824 -5.319 10.38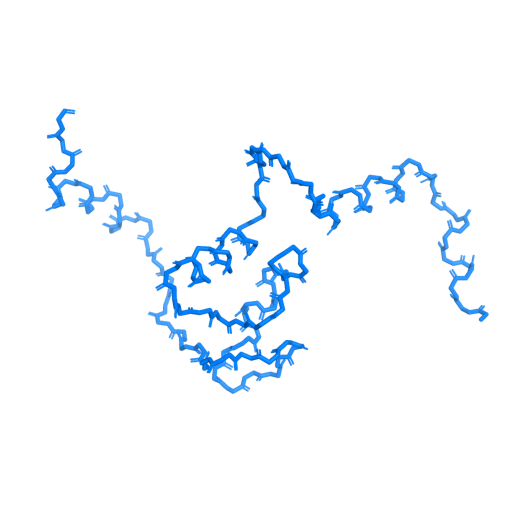5 1.00 84.81 80 GLN A N 1
ATOM 594 C CA . GLN A 1 80 ? -7.446 -6.096 9.311 1.00 84.81 80 GLN A CA 1
ATOM 595 C C . GLN A 1 80 ? -8.257 -5.183 8.390 1.00 84.81 80 GLN A C 1
ATOM 597 O O . GLN A 1 80 ? -9.063 -4.370 8.848 1.00 84.81 80 GLN A O 1
ATOM 602 N N . LEU A 1 81 ? -8.056 -5.333 7.081 1.00 88.81 81 LEU A N 1
ATOM 603 C CA . LEU A 1 81 ? -8.741 -4.515 6.089 1.00 88.81 81 LEU A CA 1
ATOM 604 C C . LEU A 1 81 ? -10.165 -5.023 5.853 1.00 88.81 81 LEU A C 1
ATOM 606 O O . LEU A 1 81 ? -10.400 -6.217 5.671 1.00 88.81 81 LEU A O 1
ATOM 610 N N . GLN A 1 82 ? -11.129 -4.111 5.776 1.00 90.25 82 GLN A N 1
ATOM 611 C CA . GLN A 1 82 ? -12.490 -4.438 5.366 1.00 90.25 82 GLN A CA 1
ATOM 612 C C . GLN A 1 82 ? -12.710 -4.009 3.916 1.00 90.25 82 GLN A C 1
ATOM 614 O O . GLN A 1 82 ? -12.450 -2.866 3.541 1.00 90.25 82 GLN A O 1
ATOM 619 N N . TYR A 1 83 ? -13.218 -4.918 3.086 1.00 87.25 83 TYR A N 1
ATOM 620 C CA . TYR A 1 83 ? -13.612 -4.561 1.731 1.00 87.25 83 TYR A CA 1
ATOM 621 C C . TYR A 1 83 ? -14.942 -3.794 1.746 1.00 87.25 83 TYR A C 1
ATOM 623 O O . TYR A 1 83 ? -15.980 -4.348 2.096 1.00 87.25 83 TYR A O 1
ATOM 631 N N . VAL A 1 84 ? -14.904 -2.523 1.340 1.00 86.81 84 VAL A N 1
ATOM 632 C CA . VAL A 1 84 ? -16.069 -1.614 1.324 1.00 86.81 84 VAL A CA 1
ATOM 633 C C . VAL A 1 84 ? -16.688 -1.426 -0.071 1.00 86.81 84 VAL A C 1
ATOM 635 O O . VAL A 1 84 ? -17.583 -0.604 -0.249 1.00 86.81 84 VAL A O 1
ATOM 638 N N . GLY A 1 85 ? -16.232 -2.183 -1.073 1.00 84.12 85 GLY A N 1
ATOM 639 C CA . GLY A 1 85 ? -16.666 -2.055 -2.467 1.00 84.12 85 GLY A CA 1
ATOM 640 C C . GLY A 1 85 ? -15.614 -1.420 -3.382 1.00 84.12 85 GLY A C 1
ATOM 641 O O . GLY A 1 85 ? -14.560 -0.965 -2.941 1.00 84.12 85 GLY A O 1
ATOM 642 N N . HIS A 1 86 ? -15.893 -1.403 -4.687 1.00 80.50 86 HIS A N 1
ATOM 643 C CA . HIS A 1 86 ? -15.092 -0.668 -5.670 1.00 80.50 86 HIS A CA 1
ATOM 644 C C . HIS A 1 86 ? -15.712 0.705 -5.923 1.00 80.50 86 HIS A C 1
ATOM 646 O O . HIS A 1 86 ? -16.917 0.823 -6.160 1.00 80.50 86 HIS A O 1
ATOM 652 N N . LEU A 1 87 ? -14.878 1.744 -5.931 1.00 73.19 87 LEU A N 1
ATOM 653 C CA . LEU A 1 87 ? -15.318 3.086 -6.294 1.00 73.19 87 LEU A CA 1
ATOM 654 C C . LEU A 1 87 ? -15.730 3.105 -7.770 1.00 73.19 87 LEU A C 1
ATOM 656 O O . LEU A 1 87 ? -14.914 2.881 -8.665 1.00 73.19 87 LEU A O 1
ATOM 660 N N . LYS A 1 88 ? -17.013 3.369 -8.038 1.00 77.38 88 LYS A N 1
ATOM 661 C CA . LYS A 1 88 ? -17.528 3.452 -9.408 1.00 77.38 88 LYS A CA 1
ATOM 662 C C . LYS A 1 88 ? -16.967 4.708 -10.098 1.00 77.38 88 LYS A C 1
ATOM 664 O O . LYS A 1 88 ? -17.175 5.803 -9.566 1.00 77.38 88 LYS A O 1
ATOM 669 N N . PRO A 1 89 ? -16.369 4.587 -11.305 1.00 66.31 89 PRO A N 1
ATOM 670 C CA . PRO A 1 89 ? -15.821 5.701 -12.089 1.00 66.31 89 PRO A CA 1
ATOM 671 C C . PRO A 1 89 ? -16.684 6.962 -12.123 1.00 66.31 89 PRO A C 1
ATOM 673 O O . PRO A 1 89 ? -16.208 8.070 -11.902 1.00 66.31 89 PRO A O 1
ATOM 676 N N . GLY A 1 90 ? -17.991 6.799 -12.327 1.00 61.03 90 GLY A N 1
ATOM 677 C CA . GLY A 1 90 ? -18.906 7.928 -12.494 1.00 61.03 90 GLY A CA 1
ATOM 678 C C . GLY A 1 90 ? -19.150 8.794 -11.249 1.00 61.03 90 GLY A C 1
ATOM 679 O O . GLY A 1 90 ? -19.648 9.907 -11.406 1.00 61.03 90 GLY A O 1
ATOM 680 N N . ILE A 1 91 ? -18.835 8.319 -10.036 1.00 63.25 91 ILE A N 1
ATOM 681 C CA . ILE A 1 91 ? -19.142 9.041 -8.786 1.00 63.25 91 ILE A CA 1
ATOM 682 C C . ILE A 1 91 ? -17.959 9.918 -8.350 1.00 63.25 91 ILE A C 1
ATOM 684 O O . ILE A 1 91 ? -18.163 11.087 -8.026 1.00 63.25 91 ILE A O 1
ATOM 688 N N . TYR A 1 92 ? -16.719 9.419 -8.411 1.00 57.81 92 TYR A N 1
ATOM 689 C CA . TYR A 1 92 ? -15.550 10.188 -7.957 1.00 57.81 92 TYR A CA 1
ATOM 690 C C . TYR A 1 92 ? -15.095 11.266 -8.953 1.00 57.81 92 TYR A C 1
ATOM 692 O O . TYR A 1 92 ? -14.598 12.305 -8.532 1.00 57.81 92 TYR A O 1
ATOM 700 N N . ILE A 1 93 ? -15.333 11.090 -10.260 1.00 55.97 93 ILE A N 1
ATOM 701 C CA . ILE A 1 93 ? -15.025 12.130 -11.264 1.00 55.97 93 ILE A CA 1
ATOM 702 C C . ILE A 1 93 ? -15.971 13.336 -11.101 1.00 55.97 93 ILE A C 1
ATOM 704 O O . ILE A 1 93 ? -15.585 14.477 -11.336 1.00 55.97 93 ILE A O 1
ATOM 708 N N . LYS A 1 94 ? -17.205 13.109 -10.624 1.00 51.97 94 LYS A N 1
ATOM 709 C CA . LYS A 1 94 ? -18.157 14.181 -10.280 1.00 51.97 94 LYS A CA 1
ATOM 710 C C . LYS A 1 94 ? -17.908 14.799 -8.901 1.00 51.97 94 LYS A C 1
ATOM 712 O O . LYS A 1 94 ? -18.307 15.942 -8.685 1.00 51.97 94 LYS A O 1
ATOM 717 N N . ALA A 1 95 ? -17.242 14.088 -7.991 1.00 54.84 95 ALA A N 1
ATOM 718 C CA . ALA A 1 95 ? -16.944 14.584 -6.648 1.00 54.84 95 ALA A CA 1
ATOM 719 C C . ALA A 1 95 ? -15.928 15.742 -6.643 1.00 54.84 95 ALA A C 1
ATOM 721 O O . ALA A 1 95 ? -15.995 16.588 -5.758 1.00 54.84 95 ALA A O 1
ATOM 722 N N . GLY A 1 96 ? -15.066 15.869 -7.662 1.00 52.31 96 GLY A N 1
ATOM 723 C CA . GLY A 1 96 ? -14.177 17.034 -7.806 1.00 52.31 96 GLY A CA 1
ATOM 724 C C . GLY A 1 96 ? -14.926 18.375 -7.869 1.00 52.31 96 GLY A C 1
ATOM 725 O O . GLY A 1 96 ? -14.444 19.378 -7.353 1.00 52.31 96 GLY A O 1
ATOM 726 N N . ARG A 1 97 ? -16.160 18.380 -8.398 1.00 53.03 97 ARG A N 1
ATOM 727 C CA . ARG A 1 97 ? -17.044 19.559 -8.404 1.00 53.03 97 ARG A CA 1
ATOM 728 C C . ARG A 1 97 ? -17.701 19.829 -7.042 1.00 53.03 97 ARG A C 1
ATOM 730 O O . ARG A 1 97 ? -18.139 20.946 -6.800 1.00 53.03 97 ARG A O 1
ATOM 737 N N . PHE A 1 98 ? -17.772 18.826 -6.165 1.00 50.38 98 PHE A N 1
ATOM 738 C CA . PHE A 1 98 ? -18.361 18.931 -4.824 1.00 50.38 98 PHE A CA 1
ATOM 739 C C . PHE A 1 98 ? -17.344 19.291 -3.735 1.00 50.38 98 PHE A C 1
ATOM 741 O O . PHE A 1 98 ? -17.733 19.873 -2.730 1.00 50.38 98 PHE A O 1
ATOM 748 N N . VAL A 1 99 ? -16.056 18.989 -3.928 1.00 56.00 99 VAL A N 1
ATOM 749 C CA . VAL A 1 99 ? -14.988 19.301 -2.953 1.00 56.00 99 VAL A CA 1
ATOM 750 C C . VAL A 1 99 ? -14.391 20.705 -3.171 1.00 56.00 99 VAL A C 1
ATOM 752 O O . VAL A 1 99 ? -13.457 21.096 -2.485 1.00 56.00 99 VAL A O 1
ATOM 755 N N . GLY A 1 100 ? -14.932 21.505 -4.098 1.00 51.91 100 GLY A N 1
ATOM 756 C CA . GLY A 1 100 ? -14.525 22.908 -4.255 1.00 51.91 100 GLY A CA 1
ATOM 757 C C . GLY A 1 100 ? -13.056 23.103 -4.653 1.00 51.91 100 GLY A C 1
ATOM 758 O O . GLY A 1 100 ? -12.496 24.161 -4.396 1.00 51.91 100 GLY A O 1
ATOM 759 N N . LEU A 1 101 ? -12.426 22.113 -5.295 1.00 53.62 101 LEU A N 1
ATOM 760 C CA . LEU A 1 101 ? -11.059 22.221 -5.827 1.00 53.62 101 LEU A CA 1
ATOM 761 C C . LEU A 1 101 ? -11.052 22.810 -7.246 1.00 53.62 101 LEU A C 1
ATOM 763 O O . LEU A 1 101 ? -10.365 22.319 -8.137 1.00 53.62 101 LEU A O 1
ATOM 767 N N . THR A 1 102 ? -11.849 23.854 -7.463 1.00 44.44 102 THR A N 1
ATOM 768 C CA . THR A 1 102 ? -11.667 24.770 -8.589 1.00 44.44 102 THR A CA 1
ATOM 769 C C . THR A 1 102 ? -11.019 26.031 -8.050 1.00 44.44 102 THR A C 1
ATOM 771 O O . THR A 1 102 ? -11.682 26.819 -7.373 1.00 44.44 102 THR A O 1
ATOM 774 N N . GLN A 1 103 ? -9.744 26.213 -8.373 1.00 43.34 103 GLN A N 1
ATOM 775 C CA . GLN A 1 103 ? -9.220 27.537 -8.668 1.00 43.34 103 GLN A CA 1
ATOM 776 C C . GLN A 1 103 ? -8.685 27.505 -10.095 1.00 43.34 103 GLN A C 1
ATOM 778 O O . GLN A 1 103 ? -7.999 26.510 -10.423 1.00 43.34 103 GLN A O 1
#

InterPro domains:
  IPR038765 Papain-like cysteine peptidase superfamily [SSF54001] (28-95)

pLDDT: mean 73.67, std 16.28, range [37.47, 92.31]